Protein AF-A0A7J2LKH1-F1 (afdb_monomer_lite)

Foldseek 3Di:
DDPPDLCVCCVVCVVPVVVVVVCCVPPPDDDDPDDQQVQAAPPPRDSPQFDPPPVNSHHPVVVVD

Sequence (65 aa):
MTYSDFRKAFAQLKNKPVIWKKYLKFNKPKERSCGYNRLRCKRCGRARAHINKYGLHLCRHCFRE

Structure (mmCIF, N/CA/C/O backbone):
data_AF-A0A7J2LKH1-F1
#
_entry.id   AF-A0A7J2LKH1-F1
#
loop_
_atom_site.group_PDB
_atom_site.id
_atom_site.type_symbol
_atom_site.label_atom_id
_atom_site.label_alt_id
_atom_site.label_comp_id
_atom_site.label_asym_id
_atom_site.label_entity_id
_atom_site.label_seq_id
_atom_site.pdbx_PDB_ins_code
_atom_site.Cartn_x
_atom_site.Cartn_y
_atom_site.Cartn_z
_atom_site.occupancy
_atom_site.B_iso_or_equiv
_atom_site.auth_seq_id
_atom_site.auth_comp_id
_atom_site.auth_asym_id
_atom_site.auth_atom_id
_atom_site.pdbx_PDB_model_num
ATOM 1 N N . MET A 1 1 ? 10.975 8.564 -6.487 1.00 55.06 1 MET A N 1
ATOM 2 C CA . MET A 1 1 ? 10.125 7.486 -5.929 1.00 55.06 1 MET A CA 1
ATOM 3 C C . MET A 1 1 ? 9.053 8.136 -5.080 1.00 55.06 1 MET A C 1
ATOM 5 O O . MET A 1 1 ? 9.286 8.435 -3.919 1.00 55.06 1 MET A O 1
ATOM 9 N N . THR A 1 2 ? 7.922 8.489 -5.681 1.00 57.50 2 THR A N 1
ATOM 10 C CA . THR A 1 2 ? 6.847 9.153 -4.940 1.00 57.50 2 THR A CA 1
ATOM 11 C C . THR A 1 2 ? 6.225 8.180 -3.949 1.00 57.50 2 THR A C 1
ATOM 13 O O . THR A 1 2 ? 5.874 7.069 -4.335 1.00 57.50 2 THR A O 1
ATOM 16 N N . TYR A 1 3 ? 6.031 8.616 -2.704 1.00 62.12 3 TYR A N 1
ATOM 17 C CA . TYR A 1 3 ? 5.342 7.843 -1.662 1.00 62.12 3 TYR A CA 1
ATOM 18 C C . TYR A 1 3 ? 3.956 7.327 -2.103 1.00 62.12 3 TYR A C 1
ATOM 20 O O . TYR A 1 3 ? 3.482 6.301 -1.621 1.00 62.12 3 TYR A O 1
ATOM 28 N N . SER A 1 4 ? 3.310 8.041 -3.031 1.00 69.12 4 SER A N 1
ATOM 29 C CA . SER A 1 4 ? 1.970 7.723 -3.523 1.00 69.12 4 SER A CA 1
ATOM 30 C C . SER A 1 4 ? 1.916 6.448 -4.369 1.00 69.12 4 SER A C 1
ATOM 32 O O . SER A 1 4 ? 1.133 5.560 -4.044 1.00 69.12 4 SER A O 1
ATOM 34 N N . ASP A 1 5 ? 2.729 6.344 -5.426 1.00 80.94 5 ASP A N 1
ATOM 35 C CA . ASP A 1 5 ? 2.750 5.178 -6.320 1.00 80.94 5 ASP A CA 1
ATOM 36 C C . ASP A 1 5 ? 4.106 5.055 -7.044 1.00 80.94 5 ASP A C 1
ATOM 38 O O . ASP A 1 5 ? 4.633 6.040 -7.570 1.00 80.94 5 ASP A O 1
ATOM 42 N N . PHE A 1 6 ? 4.666 3.843 -7.089 1.00 84.62 6 PHE A N 1
ATOM 43 C CA . PHE A 1 6 ? 5.894 3.522 -7.828 1.00 84.62 6 PHE A CA 1
ATOM 44 C C . PHE A 1 6 ? 5.651 3.439 -9.344 1.00 84.62 6 PHE A C 1
ATOM 46 O O . PHE A 1 6 ? 6.569 3.634 -10.139 1.00 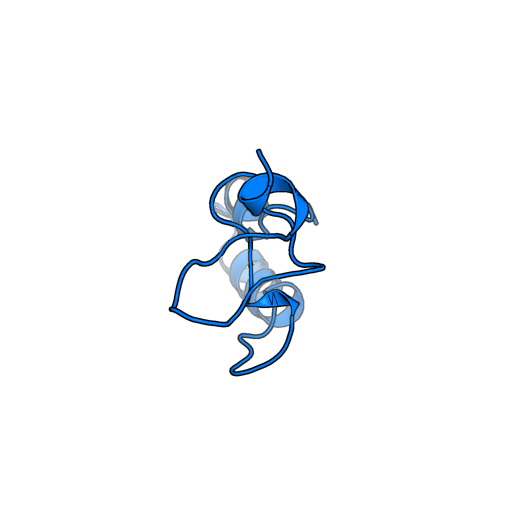84.62 6 PHE A O 1
ATOM 53 N N . ARG A 1 7 ? 4.403 3.208 -9.771 1.00 84.50 7 ARG A N 1
ATOM 54 C CA . ARG A 1 7 ? 4.018 3.093 -11.185 1.00 84.50 7 ARG A CA 1
ATOM 55 C C . ARG A 1 7 ? 4.117 4.408 -11.945 1.00 84.50 7 ARG A C 1
ATOM 57 O O . ARG A 1 7 ? 4.207 4.374 -13.162 1.00 84.50 7 ARG A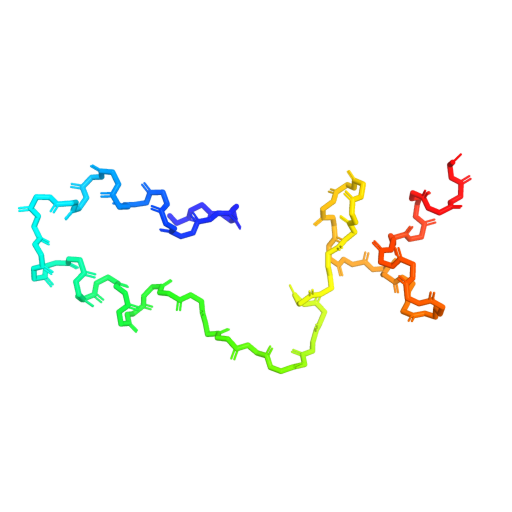 O 1
ATOM 64 N N . LYS A 1 8 ? 4.176 5.561 -11.271 1.00 85.81 8 LYS A N 1
ATOM 65 C CA . LYS A 1 8 ? 4.345 6.867 -11.939 1.00 85.81 8 LYS A CA 1
ATOM 66 C C . LYS A 1 8 ? 5.610 6.932 -12.805 1.00 85.81 8 LYS A C 1
ATOM 68 O O . LYS A 1 8 ? 5.614 7.603 -13.830 1.00 85.81 8 LYS A O 1
ATOM 73 N N . ALA A 1 9 ? 6.648 6.170 -12.452 1.00 85.44 9 ALA A N 1
ATOM 74 C CA . ALA A 1 9 ? 7.863 6.042 -13.258 1.00 85.44 9 ALA A CA 1
ATOM 75 C C . ALA A 1 9 ? 7.634 5.353 -14.621 1.00 85.44 9 ALA A C 1
ATOM 77 O O . ALA A 1 9 ? 8.457 5.488 -15.527 1.00 85.44 9 ALA A O 1
ATOM 78 N N . PHE A 1 10 ? 6.517 4.638 -14.797 1.00 86.38 10 PHE A N 1
ATOM 79 C CA . PHE A 1 10 ? 6.171 3.960 -16.045 1.00 86.38 10 PHE A CA 1
ATOM 80 C C . PHE A 1 10 ? 6.035 4.933 -17.219 1.00 86.38 10 PHE A C 1
ATOM 82 O O . PHE A 1 10 ? 6.496 4.621 -18.312 1.00 86.38 10 PHE A O 1
ATOM 89 N N . ALA A 1 11 ? 5.488 6.134 -16.995 1.00 87.69 11 ALA A N 1
ATOM 90 C CA . ALA A 1 11 ? 5.330 7.140 -18.049 1.00 87.69 11 ALA A CA 1
ATOM 91 C C . ALA A 1 11 ? 6.668 7.492 -18.729 1.00 87.69 11 ALA A C 1
ATOM 93 O O . ALA A 1 11 ? 6.719 7.654 -19.946 1.00 87.69 11 ALA A O 1
ATOM 94 N N . GLN A 1 12 ? 7.754 7.535 -17.950 1.00 85.94 12 GLN A N 1
ATOM 95 C CA . GLN A 1 12 ? 9.110 7.793 -18.435 1.00 85.94 12 GLN A CA 1
ATOM 96 C C . GLN A 1 12 ? 9.771 6.537 -19.026 1.00 85.94 12 GLN A C 1
ATOM 98 O O . GLN A 1 12 ? 10.499 6.615 -20.013 1.00 85.94 12 GLN A O 1
ATOM 103 N N . LEU A 1 13 ? 9.547 5.370 -18.414 1.00 88.62 13 LEU A N 1
ATOM 104 C CA . LEU A 1 13 ? 10.274 4.134 -18.726 1.00 88.62 13 LEU A CA 1
ATOM 105 C C . LEU A 1 13 ? 9.579 3.229 -19.756 1.00 88.62 13 LEU A C 1
ATOM 107 O O . LEU A 1 13 ? 10.171 2.227 -20.157 1.00 88.62 13 LEU A O 1
ATOM 111 N N . LYS A 1 14 ? 8.373 3.579 -20.224 1.00 86.75 14 LYS A N 1
ATOM 112 C CA . LYS A 1 14 ? 7.579 2.775 -21.174 1.00 86.75 14 LYS A CA 1
ATOM 113 C C . LYS A 1 14 ? 8.337 2.400 -22.455 1.00 86.75 14 LYS A C 1
ATOM 115 O O . LYS A 1 14 ? 8.253 1.262 -22.898 1.00 86.75 14 LYS A O 1
ATOM 120 N N . ASN A 1 15 ? 9.140 3.319 -22.997 1.00 92.25 15 ASN A N 1
ATOM 121 C CA . ASN A 1 15 ? 9.884 3.111 -24.247 1.00 92.25 15 ASN A CA 1
ATOM 122 C C . ASN A 1 15 ? 11.168 2.279 -24.047 1.00 92.25 15 ASN A C 1
ATOM 124 O O . ASN A 1 15 ? 11.851 1.962 -25.016 1.00 92.25 15 ASN A O 1
ATOM 128 N N . LYS A 1 16 ? 11.538 1.952 -22.799 1.00 92.50 16 LYS A N 1
ATOM 129 C CA . LYS A 1 16 ? 12.790 1.260 -22.449 1.00 92.50 16 LYS A CA 1
ATOM 130 C C . LYS A 1 16 ? 12.493 -0.011 -21.637 1.00 92.50 16 LYS A C 1
ATOM 132 O O . LYS A 1 16 ? 12.663 -0.014 -20.412 1.00 92.50 16 LYS A O 1
ATOM 137 N N . PRO A 1 17 ? 12.096 -1.123 -22.287 1.00 91.94 17 PRO A N 1
ATOM 138 C CA . PRO A 1 17 ? 11.567 -2.308 -21.603 1.00 91.94 17 PRO A CA 1
ATOM 139 C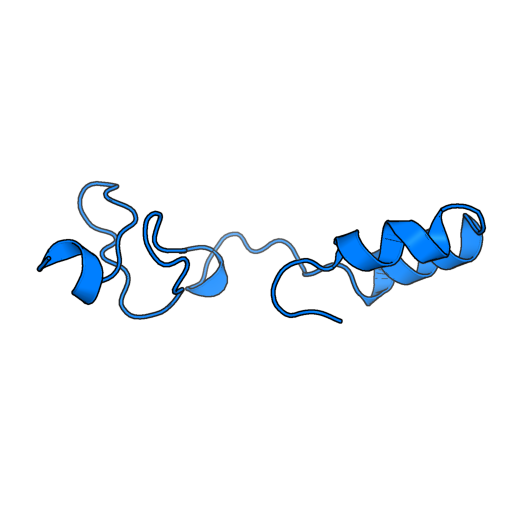 C . PRO A 1 17 ? 12.584 -2.999 -20.681 1.00 91.94 17 PRO A C 1
ATOM 141 O O . PRO A 1 17 ? 12.216 -3.511 -19.624 1.00 91.94 17 PRO A O 1
ATOM 144 N N . VAL A 1 18 ? 13.874 -2.983 -21.031 1.00 94.38 18 VAL A N 1
ATOM 145 C CA . VAL A 1 18 ? 14.946 -3.571 -20.203 1.00 94.38 18 VAL A CA 1
ATOM 146 C C . VAL A 1 18 ? 15.114 -2.801 -18.889 1.00 94.38 18 VAL A C 1
ATOM 148 O O . VAL A 1 18 ? 15.181 -3.396 -17.811 1.00 94.38 18 VAL A O 1
ATOM 151 N N . ILE A 1 19 ? 15.113 -1.467 -18.961 1.00 91.81 19 ILE A N 1
ATOM 152 C CA . ILE A 1 19 ? 15.209 -0.601 -17.779 1.00 91.81 19 ILE A CA 1
ATOM 153 C C . ILE A 1 19 ? 13.944 -0.732 -16.933 1.00 91.81 19 ILE A C 1
ATOM 155 O O . ILE A 1 19 ? 14.035 -0.800 -15.710 1.00 91.81 19 ILE A O 1
ATOM 159 N N . TRP A 1 20 ? 12.776 -0.844 -17.568 1.00 91.19 20 TRP A N 1
ATOM 160 C CA . TRP A 1 20 ? 11.518 -1.086 -16.871 1.00 91.19 20 TRP A CA 1
ATOM 161 C C . TRP A 1 20 ? 11.527 -2.397 -16.071 1.00 91.19 20 TRP A C 1
ATOM 163 O O . TRP A 1 20 ? 11.178 -2.394 -14.890 1.00 91.19 20 TRP A O 1
ATOM 173 N N . LYS A 1 21 ? 12.011 -3.505 -16.651 1.00 92.69 21 LYS A N 1
ATOM 174 C CA . LYS A 1 21 ? 12.172 -4.782 -15.928 1.00 92.69 21 LYS A CA 1
ATOM 175 C C . LYS A 1 21 ? 13.114 -4.646 -14.727 1.00 92.69 21 LYS A C 1
ATOM 177 O O . LYS A 1 21 ? 12.792 -5.123 -13.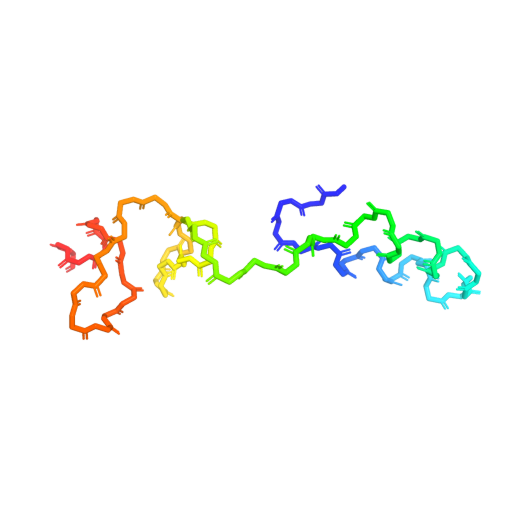638 1.00 92.69 21 LYS A O 1
ATOM 182 N N . LYS A 1 22 ? 14.248 -3.954 -14.896 1.00 92.69 22 LYS A N 1
ATOM 183 C CA . LYS A 1 22 ? 15.188 -3.666 -13.798 1.00 92.69 22 LYS A CA 1
ATOM 184 C C . LYS A 1 22 ? 14.518 -2.831 -12.701 1.00 92.69 22 LYS A C 1
ATOM 186 O O . LYS A 1 22 ? 14.620 -3.168 -11.525 1.00 92.69 22 LYS A O 1
ATOM 191 N N . TYR A 1 23 ? 13.787 -1.786 -13.084 1.00 91.50 23 TYR A N 1
ATOM 192 C CA . TYR A 1 23 ? 13.045 -0.929 -12.163 1.00 91.50 23 TYR A CA 1
ATOM 193 C C . TYR A 1 23 ? 12.029 -1.731 -11.345 1.00 91.50 23 TYR A C 1
ATOM 195 O O . TYR A 1 23 ? 12.010 -1.622 -10.123 1.00 91.50 23 TYR A O 1
ATOM 203 N N . LEU A 1 24 ? 11.236 -2.590 -11.987 1.00 90.75 24 LEU A N 1
ATOM 204 C CA . LEU A 1 24 ? 10.274 -3.444 -11.292 1.00 90.75 24 LEU A CA 1
ATOM 205 C C . LEU A 1 24 ? 10.939 -4.392 -10.290 1.00 90.75 24 LEU A C 1
ATOM 207 O O . LEU A 1 24 ? 10.416 -4.561 -9.195 1.00 90.75 24 LEU A O 1
ATOM 211 N N . LYS A 1 25 ? 12.093 -4.980 -10.626 1.00 90.56 25 LYS A N 1
ATOM 212 C CA . LYS A 1 25 ? 12.803 -5.904 -9.728 1.00 90.56 25 LYS A CA 1
ATOM 213 C C . LYS A 1 25 ? 13.271 -5.230 -8.433 1.00 90.56 25 LYS A C 1
ATOM 215 O O . LYS A 1 25 ? 13.177 -5.842 -7.375 1.00 90.56 25 LYS A O 1
ATOM 220 N N . PHE A 1 26 ? 13.785 -4.002 -8.519 1.00 90.88 26 PHE A N 1
ATOM 221 C CA . PHE A 1 26 ? 14.455 -3.344 -7.387 1.00 90.88 26 PHE A CA 1
ATOM 222 C C . PHE A 1 26 ? 13.603 -2.290 -6.670 1.00 90.88 26 PHE A C 1
ATOM 224 O O . PHE A 1 26 ? 13.765 -2.098 -5.470 1.00 90.88 26 PHE A O 1
ATOM 231 N N . ASN A 1 27 ? 12.689 -1.620 -7.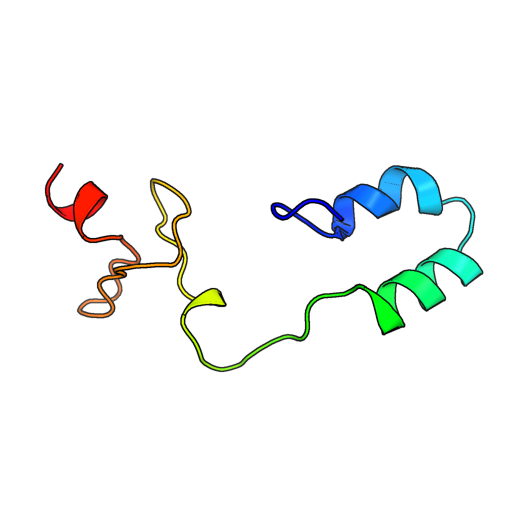378 1.00 89.75 27 ASN A N 1
ATOM 232 C CA . ASN A 1 27 ? 11.927 -0.488 -6.842 1.00 89.75 27 ASN A CA 1
ATOM 233 C C . ASN A 1 27 ? 10.453 -0.806 -6.562 1.00 89.75 27 ASN A C 1
ATOM 235 O O . ASN A 1 27 ? 9.790 -0.015 -5.888 1.00 89.75 27 ASN A O 1
ATOM 239 N N . LYS A 1 28 ? 9.913 -1.933 -7.056 1.00 89.56 28 LYS A N 1
ATOM 240 C CA . LYS A 1 28 ? 8.542 -2.341 -6.716 1.00 89.56 28 LYS A CA 1
ATOM 241 C C . LYS A 1 28 ? 8.465 -2.615 -5.205 1.00 89.56 28 LYS A C 1
ATOM 243 O O . LYS A 1 28 ? 9.237 -3.431 -4.699 1.00 89.56 28 LYS A O 1
ATOM 248 N N . PRO A 1 29 ? 7.519 -1.998 -4.473 1.00 88.44 29 PRO A N 1
ATOM 249 C CA . PRO A 1 29 ? 7.262 -2.354 -3.087 1.00 88.44 29 PRO A CA 1
ATOM 250 C C . PRO A 1 29 ? 6.948 -3.848 -2.957 1.00 88.44 29 PRO A C 1
ATOM 252 O O . PRO A 1 29 ? 6.126 -4.385 -3.702 1.00 88.44 29 PRO A O 1
ATOM 255 N N . LYS A 1 30 ? 7.584 -4.520 -1.992 1.00 87.00 30 LYS A N 1
ATOM 256 C CA . LYS A 1 30 ? 7.295 -5.926 -1.687 1.00 87.00 30 LYS A CA 1
ATOM 257 C C . LYS A 1 30 ? 5.842 -6.065 -1.233 1.00 87.00 30 LYS A C 1
ATOM 259 O O . LYS A 1 30 ? 5.418 -5.361 -0.316 1.00 87.00 30 LYS A O 1
ATOM 264 N N . GLU A 1 31 ? 5.115 -7.007 -1.819 1.00 88.31 31 GLU A N 1
ATOM 265 C CA . GLU A 1 31 ? 3.775 -7.367 -1.360 1.00 88.31 31 GLU A CA 1
ATOM 266 C C . GLU A 1 31 ? 3.877 -8.020 0.024 1.00 88.31 31 GLU A C 1
ATOM 268 O O . GLU A 1 31 ? 4.650 -8.956 0.241 1.00 88.31 31 GLU A O 1
ATOM 273 N N . ARG A 1 32 ? 3.160 -7.457 1.002 1.00 87.69 32 ARG A N 1
ATOM 274 C CA . ARG A 1 32 ? 3.154 -7.927 2.392 1.00 87.69 32 ARG A CA 1
ATOM 275 C C . ARG A 1 32 ? 1.784 -8.525 2.710 1.00 87.69 32 ARG A C 1
ATOM 277 O O . ARG A 1 32 ? 0.752 -7.924 2.404 1.00 87.69 32 ARG A O 1
ATOM 284 N N . SER A 1 33 ? 1.772 -9.683 3.364 1.00 90.00 33 SER A N 1
ATOM 285 C CA . SER A 1 33 ? 0.550 -10.281 3.914 1.00 90.00 33 SER A CA 1
ATOM 286 C C . SER A 1 33 ? 0.046 -9.504 5.134 1.00 90.00 33 SER A C 1
ATOM 288 O O . SER A 1 33 ? -1.157 -9.326 5.297 1.00 90.00 33 SER A O 1
ATOM 290 N N . CYS A 1 34 ? 0.965 -8.975 5.945 1.00 86.44 34 CYS A N 1
ATOM 291 C CA . CYS A 1 34 ? 0.687 -8.326 7.222 1.00 86.44 34 CYS A CA 1
ATOM 292 C C . CYS A 1 34 ? 1.343 -6.937 7.353 1.00 86.44 34 CYS A C 1
ATOM 294 O O . CYS A 1 34 ? 2.174 -6.523 6.539 1.00 86.44 34 CYS A O 1
ATOM 296 N N . GLY A 1 35 ? 0.968 -6.220 8.416 1.00 87.75 35 GLY A N 1
ATOM 297 C CA . GLY A 1 35 ? 1.553 -4.937 8.805 1.00 87.75 35 GLY A CA 1
ATOM 298 C C . GLY A 1 35 ? 0.690 -3.719 8.474 1.00 87.75 35 GLY A C 1
ATOM 299 O O . GLY A 1 35 ? -0.217 -3.755 7.643 1.00 87.75 35 GLY A O 1
ATOM 300 N N . TYR A 1 36 ? 1.001 -2.603 9.134 1.00 85.00 36 TYR A N 1
ATOM 301 C CA . TYR A 1 36 ? 0.199 -1.378 9.066 1.00 85.00 36 TYR A CA 1
ATOM 302 C C . TYR A 1 36 ? 0.181 -0.733 7.672 1.00 85.00 36 TYR A C 1
ATOM 304 O O . TYR A 1 36 ? -0.802 -0.105 7.309 1.00 85.00 36 TYR A O 1
ATOM 312 N N . ASN A 1 37 ? 1.218 -0.923 6.849 1.00 83.94 37 ASN A N 1
ATOM 313 C CA . ASN A 1 37 ? 1.265 -0.358 5.493 1.00 83.94 37 ASN A CA 1
ATOM 314 C C . ASN A 1 37 ? 0.177 -0.909 4.554 1.00 83.94 37 ASN A C 1
ATOM 316 O O . ASN A 1 37 ? -0.133 -0.259 3.556 1.00 83.94 37 ASN A O 1
ATOM 320 N N . ARG A 1 38 ? -0.396 -2.082 4.859 1.00 86.75 38 ARG A N 1
ATOM 321 C CA . ARG A 1 38 ? -1.536 -2.648 4.122 1.00 86.75 38 ARG A CA 1
ATOM 322 C C . ARG A 1 38 ? -2.852 -1.951 4.477 1.00 86.75 38 ARG A C 1
ATOM 324 O O . ARG A 1 38 ? -3.779 -1.929 3.675 1.00 86.75 38 ARG A O 1
ATOM 331 N N . LEU A 1 39 ? -2.937 -1.396 5.680 1.00 87.75 39 LEU A N 1
ATOM 332 C CA . LEU A 1 39 ? -4.137 -0.779 6.219 1.00 87.75 39 LEU A CA 1
ATOM 333 C C . LEU A 1 39 ? -4.108 0.705 5.870 1.00 87.75 39 LEU A C 1
ATOM 335 O O . LEU A 1 39 ? -3.368 1.465 6.483 1.00 87.75 39 LEU A O 1
ATOM 339 N N . ARG A 1 40 ? -4.889 1.130 4.876 1.00 89.12 40 ARG A N 1
ATOM 340 C CA . ARG A 1 40 ? -5.077 2.551 4.562 1.00 89.12 40 ARG A CA 1
ATOM 341 C C . ARG A 1 40 ? -6.519 2.950 4.819 1.00 89.12 40 ARG A C 1
ATOM 343 O O . ARG A 1 40 ? -7.438 2.267 4.377 1.00 89.12 40 ARG A O 1
ATOM 350 N N . CYS A 1 41 ? -6.691 4.079 5.504 1.00 91.81 41 CYS A N 1
ATOM 351 C CA . CYS A 1 41 ? -8.001 4.684 5.700 1.00 91.81 41 CYS A CA 1
ATOM 352 C C . CYS A 1 41 ? -8.639 5.008 4.344 1.00 91.81 41 CYS A C 1
ATOM 354 O O . CYS A 1 41 ? -8.016 5.693 3.532 1.00 91.81 41 CYS A O 1
ATOM 356 N N . LYS A 1 42 ? -9.885 4.582 4.124 1.00 90.00 42 LYS A N 1
ATOM 357 C CA . LYS A 1 42 ? -10.628 4.868 2.886 1.00 90.00 42 LYS A CA 1
ATOM 358 C C . LYS A 1 42 ? -10.862 6.366 2.644 1.00 90.00 42 LYS A C 1
ATOM 360 O O . LYS A 1 42 ? -10.913 6.780 1.496 1.00 90.00 42 LYS A O 1
ATOM 365 N N . ARG A 1 43 ? -10.971 7.171 3.709 1.00 90.12 43 ARG A N 1
ATOM 366 C CA . ARG A 1 43 ? -11.275 8.613 3.630 1.00 90.12 43 ARG A CA 1
ATOM 367 C C . ARG A 1 43 ? -10.025 9.476 3.440 1.00 90.12 43 ARG A C 1
ATOM 369 O O . ARG A 1 43 ? -9.961 10.267 2.513 1.00 90.12 43 ARG A O 1
ATOM 376 N N . CYS A 1 44 ? -9.013 9.309 4.295 1.00 90.06 44 CYS A N 1
ATOM 377 C CA . CYS A 1 44 ? -7.815 10.164 4.288 1.00 90.06 44 CYS A CA 1
ATOM 378 C C . CYS A 1 44 ? -6.529 9.474 3.804 1.00 90.06 44 CYS A C 1
ATOM 380 O O . CYS A 1 44 ? -5.471 10.096 3.769 1.00 90.06 44 CYS A O 1
ATOM 382 N N . GLY A 1 45 ? -6.560 8.172 3.505 1.00 88.12 45 GLY A N 1
ATOM 383 C CA . GLY A 1 45 ? -5.390 7.420 3.034 1.00 88.12 45 GLY A CA 1
ATOM 384 C C . GLY A 1 45 ? -4.301 7.158 4.085 1.00 88.12 45 GLY A C 1
ATOM 385 O O . GLY A 1 45 ? -3.309 6.491 3.782 1.00 88.12 45 GLY A O 1
ATOM 386 N N . ARG A 1 46 ? -4.461 7.640 5.327 1.00 88.31 46 ARG A N 1
ATOM 387 C CA . ARG A 1 46 ? -3.480 7.454 6.408 1.00 88.31 46 ARG A CA 1
ATOM 388 C C . ARG A 1 46 ? -3.372 5.979 6.803 1.00 88.31 46 ARG A C 1
ATOM 390 O O . ARG A 1 46 ? -4.387 5.305 6.965 1.00 88.31 46 ARG A O 1
ATOM 397 N N . ALA A 1 47 ? -2.139 5.509 7.007 1.00 88.25 47 ALA A N 1
ATOM 398 C CA . ALA A 1 47 ? -1.866 4.124 7.408 1.00 88.25 47 ALA A CA 1
ATOM 399 C C . ALA A 1 47 ? -1.798 3.894 8.931 1.00 88.25 47 ALA A C 1
ATOM 401 O O . ALA A 1 47 ? -1.826 2.767 9.415 1.00 88.25 47 ALA A O 1
ATOM 402 N N . ARG A 1 48 ? -1.671 4.973 9.712 1.00 87.25 48 ARG A N 1
ATOM 403 C CA . ARG A 1 48 ? -1.566 4.909 11.178 1.00 87.25 48 ARG A CA 1
ATOM 404 C C . ARG A 1 48 ? -2.929 5.060 11.847 1.00 87.25 48 ARG A C 1
ATOM 406 O O . ARG A 1 48 ? -3.809 5.731 11.313 1.00 87.25 48 ARG A O 1
ATOM 413 N N . ALA A 1 49 ? -3.034 4.508 13.059 1.00 90.38 49 ALA A N 1
ATOM 414 C CA . ALA A 1 49 ? -4.218 4.582 13.918 1.00 90.38 49 ALA A CA 1
ATOM 415 C C . ALA A 1 49 ? -5.493 4.071 13.226 1.00 90.38 49 ALA A C 1
ATOM 417 O O . ALA A 1 49 ? -6.529 4.735 13.230 1.00 90.38 49 ALA A O 1
ATOM 418 N N . HIS A 1 50 ? -5.372 2.909 12.588 1.00 92.88 50 HIS A N 1
ATOM 419 C CA . HIS A 1 50 ? -6.431 2.274 11.822 1.00 92.88 50 HIS A CA 1
ATOM 420 C C . HIS A 1 50 ? -7.314 1.397 12.721 1.00 92.88 50 HIS A C 1
ATOM 422 O O . HIS A 1 50 ? -6.804 0.618 13.527 1.00 92.88 50 HIS A O 1
ATOM 428 N N . ILE A 1 51 ? -8.632 1.519 12.578 1.00 90.81 51 ILE A N 1
ATOM 429 C CA . ILE A 1 51 ? -9.614 0.708 13.297 1.00 90.81 51 ILE A CA 1
ATOM 430 C C . ILE A 1 51 ? -9.822 -0.572 12.490 1.00 90.81 51 ILE A C 1
ATOM 432 O O . ILE A 1 51 ? -10.432 -0.565 11.423 1.00 90.81 51 ILE A O 1
ATOM 436 N N . ASN A 1 52 ? -9.269 -1.677 12.989 1.00 87.62 52 ASN A N 1
ATOM 437 C CA . ASN A 1 52 ? -9.351 -2.981 12.320 1.00 87.62 52 ASN A CA 1
ATOM 438 C C . ASN A 1 52 ? -10.639 -3.744 12.643 1.00 87.62 52 ASN A C 1
ATOM 440 O O . ASN A 1 52 ? -10.966 -4.713 11.962 1.00 87.62 52 ASN A O 1
ATOM 444 N N . LYS A 1 53 ? -11.368 -3.319 13.678 1.00 87.00 53 LYS A N 1
ATOM 445 C CA . LYS A 1 53 ? -12.619 -3.958 14.074 1.00 87.00 53 LYS A CA 1
ATOM 446 C C . LYS A 1 53 ? -13.709 -3.659 13.040 1.00 87.00 53 LYS A C 1
ATOM 448 O O . LYS A 1 53 ? -13.736 -2.575 12.459 1.00 87.00 53 LYS A O 1
ATOM 453 N N . TYR A 1 54 ? -14.592 -4.632 12.824 1.00 89.50 54 TYR A N 1
ATOM 454 C CA . TYR A 1 54 ? -15.786 -4.508 11.978 1.00 89.50 54 TYR A CA 1
ATOM 455 C C . TYR A 1 54 ? -15.532 -4.224 10.483 1.00 89.50 54 TYR A C 1
ATOM 457 O O . TYR A 1 54 ? -16.455 -3.848 9.774 1.00 89.50 54 TYR A O 1
ATOM 465 N N . GLY A 1 55 ? -14.298 -4.372 9.981 1.00 87.06 55 GLY A N 1
ATOM 466 C CA . GLY A 1 55 ? -14.006 -4.179 8.551 1.00 87.06 55 GLY A CA 1
ATOM 467 C C . GLY A 1 55 ? -14.218 -2.745 8.038 1.00 87.06 55 GLY A C 1
ATOM 468 O O . GLY A 1 55 ? -14.373 -2.533 6.837 1.00 87.06 55 GLY A O 1
ATOM 469 N N . LEU A 1 56 ? -14.216 -1.745 8.929 1.00 88.44 56 LEU A N 1
ATOM 470 C CA . LEU A 1 56 ? -14.535 -0.350 8.590 1.00 88.44 56 LEU A CA 1
ATOM 471 C C . LEU A 1 56 ? -13.485 0.300 7.675 1.00 88.44 56 LEU A C 1
ATOM 473 O O . LEU A 1 56 ? -13.808 1.140 6.838 1.00 88.44 56 LEU A O 1
ATOM 477 N N . HIS A 1 57 ? -12.222 -0.105 7.803 1.00 90.69 57 HIS A N 1
ATOM 478 C CA . HIS A 1 57 ? -11.095 0.465 7.062 1.00 90.69 57 HIS A CA 1
ATOM 479 C C . HIS A 1 57 ? -10.947 1.993 7.195 1.00 90.69 57 HIS A C 1
ATOM 481 O O . HIS A 1 57 ? -10.709 2.709 6.217 1.00 90.69 57 HIS A O 1
ATOM 487 N N . LEU A 1 58 ? -11.099 2.499 8.422 1.00 93.12 58 LEU A N 1
ATOM 488 C CA . LEU A 1 58 ? -11.004 3.920 8.761 1.00 93.12 58 LEU A CA 1
ATOM 489 C C . LEU A 1 58 ? -9.912 4.174 9.801 1.00 93.12 58 LEU A C 1
ATOM 491 O O . LEU A 1 58 ? -9.569 3.304 10.600 1.00 93.12 58 LEU A O 1
ATOM 495 N N . CYS A 1 59 ? -9.364 5.389 9.808 1.00 92.50 59 CYS A N 1
ATOM 496 C CA . CYS A 1 59 ? -8.507 5.846 10.897 1.00 92.50 59 CYS A CA 1
ATOM 497 C C . CYS A 1 59 ? -9.338 6.476 12.022 1.00 92.50 59 CYS A C 1
ATOM 499 O O . CYS A 1 59 ? -10.452 6.947 11.799 1.00 92.50 59 CYS A O 1
ATOM 501 N N . ARG A 1 60 ? -8.762 6.547 13.226 1.00 92.25 60 ARG A N 1
ATOM 502 C CA . ARG A 1 60 ? -9.428 7.090 14.423 1.00 92.25 60 ARG A CA 1
ATOM 503 C C . ARG A 1 60 ? -9.962 8.520 14.281 1.00 92.25 60 ARG A C 1
ATOM 505 O O . ARG A 1 60 ? -10.852 8.889 15.028 1.00 92.25 60 ARG A O 1
ATOM 512 N N . HIS A 1 61 ? -9.376 9.326 13.394 1.00 92.12 61 HIS A N 1
ATOM 513 C CA . HIS A 1 61 ? -9.794 10.714 13.181 1.00 92.12 61 HIS A CA 1
ATOM 514 C C . HIS A 1 61 ? -11.058 10.741 12.323 1.00 92.12 61 HIS A C 1
ATOM 516 O O . HIS A 1 61 ? -12.097 11.178 12.788 1.00 92.12 61 HIS A O 1
ATOM 522 N N . CYS A 1 62 ? -11.003 10.108 11.149 1.00 92.56 62 CYS A N 1
ATOM 523 C CA . CYS A 1 62 ? -12.132 10.015 10.225 1.00 92.56 62 CYS A CA 1
ATOM 524 C C . CYS A 1 62 ? -13.321 9.200 10.744 1.00 92.56 62 CYS A C 1
ATOM 526 O O . CYS A 1 62 ? -14.386 9.273 10.151 1.00 92.56 62 CYS A O 1
ATOM 528 N N . PHE A 1 63 ? -13.125 8.361 11.764 1.00 92.38 63 PHE A N 1
ATOM 529 C CA . PHE A 1 63 ? -14.216 7.650 12.434 1.00 92.38 63 PHE A CA 1
ATOM 530 C C . PHE A 1 63 ? -14.970 8.535 13.437 1.00 92.38 63 PHE A C 1
ATOM 532 O O . PHE A 1 63 ? -16.113 8.247 13.762 1.00 92.38 63 PHE A O 1
ATOM 539 N N . ARG A 1 64 ? -14.316 9.578 13.960 1.00 90.25 64 ARG A N 1
ATOM 540 C CA . ARG A 1 64 ? -14.903 10.516 14.928 1.00 90.25 64 ARG A CA 1
ATOM 541 C C . ARG A 1 64 ? -15.557 11.732 14.266 1.00 90.25 64 ARG A C 1
ATOM 543 O O . ARG A 1 64 ? -16.215 12.483 14.972 1.00 90.25 64 ARG A O 1
ATOM 550 N N . GLU A 1 65 ? -15.312 11.9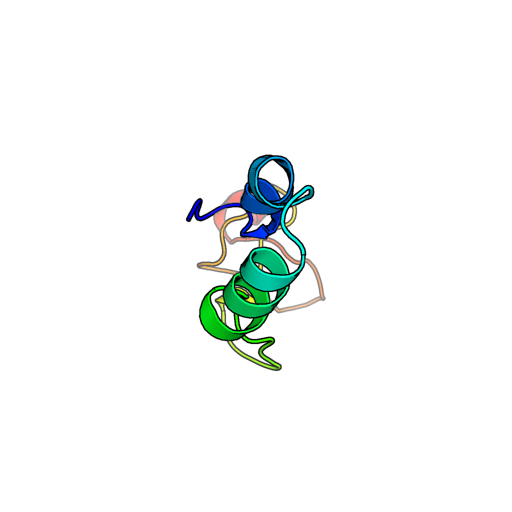27 12.971 1.00 84.75 65 GLU A N 1
ATOM 551 C CA . GLU A 1 65 ? -15.865 12.982 12.109 1.00 84.75 65 GLU A CA 1
ATOM 552 C C . GLU A 1 65 ? -17.080 12.481 11.330 1.00 84.75 65 GLU A C 1
ATOM 554 O O . GLU A 1 65 ? -18.150 13.102 11.460 1.00 84.75 65 GLU A O 1
#

Secondary structure (DSSP, 8-state):
--SS-GGGGHHHHTT-HHHHHHHHHHHSPPP-SSSGGG---TTT---SSEE-GGG--EETTTTT-

pLDDT: mean 87.37, std 7.4, range [55.06, 94.38]

Radius of gyration: 15.98 Å; chains: 1; bounding box: 31×23×39 Å